Protein AF-A0A3E0BZZ8-F1 (afdb_monomer_lite)

Sequence (129 aa):
MANATKWTTVPSHCMARSDQKKACRVSCRRFLHAWLGALCVILLAGNLAQAATIRGGDILVVDARAGKLFVVDPKTGVRTVISDFLDPSEGPVDRSFLAGVAIGRRQIFVTAATTGVYAVDPRTGNRTW

Structure (mmCIF, N/CA/C/O backbone):
data_AF-A0A3E0BZZ8-F1
#
_entry.id   AF-A0A3E0BZZ8-F1
#
loop_
_atom_site.group_PDB
_atom_site.id
_atom_site.type_symbol
_atom_site.label_atom_id
_atom_site.label_alt_id
_atom_site.label_comp_id
_atom_site.label_asym_id
_atom_site.label_entity_id
_atom_site.label_seq_id
_atom_site.pdbx_PDB_ins_code
_atom_site.Cartn_x
_atom_site.Cartn_y
_atom_site.Cartn_z
_atom_site.occupancy
_atom_site.B_iso_or_equiv
_atom_site.auth_seq_id
_atom_site.auth_comp_id
_atom_site.auth_asym_id
_atom_site.auth_atom_id
_atom_site.pd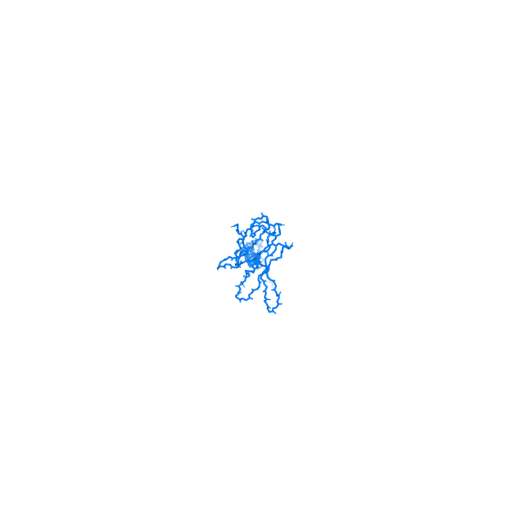bx_PDB_model_num
ATOM 1 N N . MET A 1 1 ? 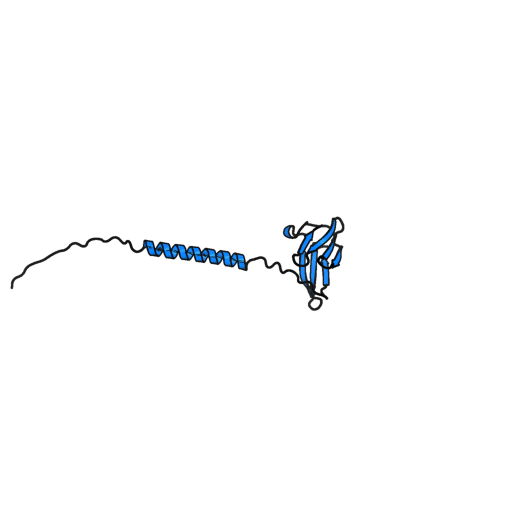52.685 -31.398 94.653 1.00 39.72 1 MET A N 1
ATOM 2 C CA . MET A 1 1 ? 54.041 -31.242 94.076 1.00 39.72 1 MET A CA 1
ATOM 3 C C . MET A 1 1 ? 54.308 -32.444 93.165 1.00 39.72 1 MET A C 1
ATOM 5 O O . MET A 1 1 ? 53.848 -33.515 93.531 1.00 39.72 1 MET A O 1
ATOM 9 N N . ALA A 1 2 ? 55.011 -32.235 92.033 1.00 40.41 2 ALA A N 1
ATOM 10 C CA . ALA A 1 2 ? 55.206 -33.099 90.834 1.00 40.41 2 ALA A CA 1
ATOM 11 C C . ALA A 1 2 ? 54.007 -33.091 89.852 1.00 40.41 2 ALA A C 1
ATOM 13 O O . ALA A 1 2 ? 52.914 -33.456 90.259 1.00 40.41 2 ALA A O 1
ATOM 14 N N . ASN A 1 3 ? 54.018 -32.554 88.620 1.00 37.25 3 ASN A N 1
ATOM 15 C CA . ASN A 1 3 ? 54.963 -32.285 87.508 1.00 37.25 3 ASN A CA 1
ATOM 16 C C . ASN A 1 3 ? 55.079 -33.398 86.437 1.00 37.25 3 ASN A C 1
ATOM 18 O O . ASN A 1 3 ? 55.321 -34.552 86.767 1.00 37.25 3 ASN A O 1
ATOM 22 N N . ALA A 1 4 ? 55.026 -32.939 85.173 1.00 42.16 4 ALA A N 1
ATOM 23 C CA . ALA A 1 4 ? 55.269 -33.594 83.876 1.00 42.16 4 ALA A CA 1
ATOM 24 C C . ALA A 1 4 ? 54.108 -34.465 83.329 1.00 42.16 4 ALA A C 1
ATOM 26 O O . ALA A 1 4 ? 53.523 -35.253 84.050 1.00 42.16 4 ALA A O 1
ATOM 27 N N . THR A 1 5 ? 53.684 -34.383 82.062 1.00 43.56 5 THR A N 1
ATOM 28 C CA . THR A 1 5 ? 54.455 -34.245 80.814 1.00 43.56 5 THR A CA 1
ATOM 29 C C . THR A 1 5 ? 53.633 -33.610 79.676 1.00 43.56 5 THR A C 1
ATOM 31 O O . THR A 1 5 ? 52.410 -33.691 79.616 1.00 43.56 5 THR A O 1
ATOM 34 N N . LYS A 1 6 ? 54.365 -32.961 78.769 1.00 45.94 6 LYS A N 1
ATOM 35 C CA . LYS A 1 6 ? 53.950 -32.216 77.574 1.00 45.94 6 LYS A CA 1
ATOM 36 C C . LYS A 1 6 ? 53.863 -33.156 76.364 1.00 45.94 6 LYS A C 1
ATOM 38 O O . LYS A 1 6 ? 54.787 -33.938 76.172 1.00 45.94 6 LYS A O 1
ATOM 43 N N . TRP A 1 7 ? 52.860 -32.990 75.499 1.00 36.59 7 TRP A N 1
ATOM 44 C CA . TRP A 1 7 ? 52.897 -33.493 74.118 1.00 36.59 7 TRP A CA 1
ATOM 45 C C . TRP A 1 7 ? 52.430 -32.406 73.151 1.00 36.59 7 TRP A C 1
ATOM 47 O O . TRP A 1 7 ? 51.315 -31.900 73.232 1.00 36.59 7 TRP A O 1
ATOM 57 N N . THR A 1 8 ? 53.341 -32.012 72.268 1.00 46.31 8 THR A N 1
ATOM 58 C CA . THR A 1 8 ? 53.113 -31.127 71.125 1.00 46.31 8 THR A CA 1
ATOM 59 C C . THR A 1 8 ? 52.743 -31.968 69.910 1.00 46.31 8 THR A C 1
ATOM 61 O O . THR A 1 8 ? 53.525 -32.842 69.535 1.00 46.31 8 THR A O 1
ATOM 64 N N . THR A 1 9 ? 51.626 -31.655 69.252 1.00 49.09 9 THR A N 1
ATOM 65 C CA . THR A 1 9 ? 51.274 -32.223 67.942 1.00 49.09 9 THR A CA 1
ATOM 66 C C . THR A 1 9 ? 51.099 -31.094 66.924 1.00 49.09 9 THR A C 1
ATOM 68 O O . THR A 1 9 ? 50.459 -30.080 67.193 1.00 49.09 9 THR A O 1
ATOM 71 N N . VAL A 1 10 ? 51.755 -31.275 65.780 1.00 45.41 10 VAL A N 1
ATOM 72 C CA . VAL A 1 10 ? 51.953 -30.358 64.644 1.00 45.41 10 VAL A CA 1
ATOM 73 C C . VAL A 1 10 ? 50.628 -30.022 63.935 1.00 45.41 10 VAL A C 1
ATOM 75 O O . VAL A 1 10 ? 49.825 -30.935 63.747 1.00 45.41 10 VAL A O 1
ATOM 78 N N . PRO A 1 11 ? 50.383 -28.783 63.457 1.00 42.50 11 PRO A N 1
ATOM 79 C CA . PRO A 1 11 ? 49.245 -28.519 62.586 1.00 42.50 11 PRO A CA 1
ATOM 80 C C . PRO A 1 11 ? 49.584 -28.888 61.134 1.00 42.50 11 PRO A C 1
ATOM 82 O O . PRO A 1 11 ? 50.417 -28.255 60.483 1.00 42.50 11 PRO A O 1
ATOM 85 N N . SER A 1 12 ? 48.909 -29.906 60.606 1.00 48.91 12 SER A N 1
ATOM 86 C CA . SER A 1 12 ? 48.867 -30.201 59.176 1.00 48.91 12 SER A CA 1
ATOM 87 C C . SER A 1 12 ? 48.055 -29.124 58.449 1.00 48.91 12 SER A C 1
ATOM 89 O O . SER A 1 12 ? 46.866 -28.927 58.695 1.00 48.91 12 SER A O 1
ATOM 91 N N . HIS A 1 13 ? 48.708 -28.404 57.536 1.00 45.28 13 HIS A N 1
A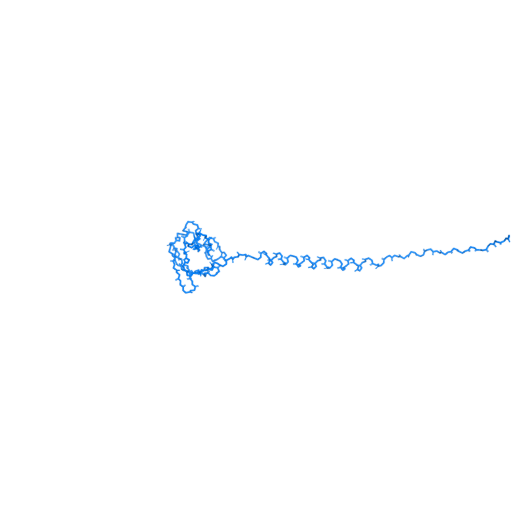TOM 92 C CA . HIS A 1 13 ? 48.036 -27.539 56.570 1.00 45.28 13 HIS A CA 1
ATOM 93 C C . HIS A 1 13 ? 47.179 -28.394 55.622 1.00 45.28 13 HIS A C 1
ATOM 95 O O . HIS A 1 13 ? 47.711 -29.190 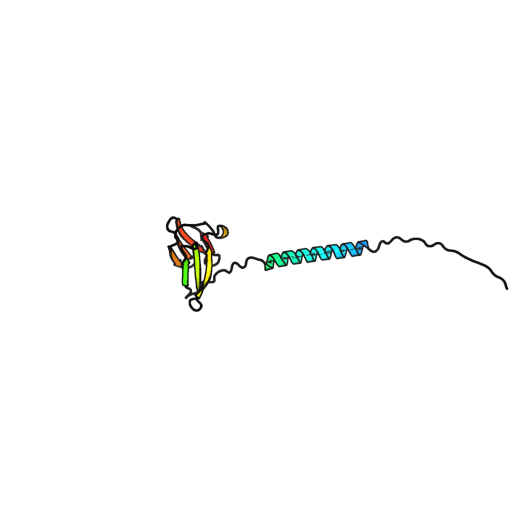54.851 1.00 45.28 13 HIS A O 1
ATOM 101 N N . CYS A 1 14 ? 45.859 -28.195 55.635 1.00 39.00 14 CYS A N 1
ATOM 102 C CA . CYS A 1 14 ? 44.951 -28.687 54.598 1.00 39.00 14 CYS A CA 1
ATOM 103 C C . CYS A 1 14 ? 44.581 -27.534 53.652 1.00 39.00 14 CYS A C 1
ATOM 105 O O . CYS A 1 14 ? 43.840 -26.626 54.023 1.00 39.00 14 CYS A O 1
ATOM 107 N N . MET A 1 15 ? 45.097 -27.585 52.420 1.00 41.28 15 MET A N 1
ATOM 108 C CA . MET A 1 15 ? 44.734 -26.694 51.310 1.00 41.28 15 MET A CA 1
ATOM 109 C C . MET A 1 15 ? 43.281 -26.918 50.848 1.00 41.28 15 MET A C 1
ATOM 111 O O . MET A 1 15 ? 42.811 -28.048 50.699 1.00 41.28 15 MET A O 1
ATOM 115 N N . ALA A 1 16 ? 42.576 -25.814 50.592 1.00 50.75 16 ALA A N 1
ATOM 116 C CA . ALA A 1 16 ? 41.167 -25.732 50.222 1.00 50.75 16 ALA A CA 1
ATOM 117 C C . ALA A 1 16 ? 40.841 -26.357 48.846 1.00 50.75 16 ALA A C 1
ATOM 119 O O . ALA A 1 16 ? 41.311 -25.900 47.808 1.00 50.75 16 ALA A O 1
ATOM 120 N N . ARG A 1 17 ? 39.951 -27.364 48.826 1.00 47.19 17 ARG A N 1
ATOM 121 C CA . ARG A 1 17 ? 39.405 -28.012 47.605 1.00 47.19 17 ARG A CA 1
ATOM 122 C C . ARG A 1 17 ? 37.918 -27.682 47.347 1.00 47.19 17 ARG A C 1
ATOM 124 O O . ARG A 1 17 ? 37.317 -28.184 46.400 1.00 47.19 17 ARG A O 1
ATOM 131 N N . SER A 1 18 ? 37.303 -26.856 48.199 1.00 52.53 18 SER A N 1
ATOM 132 C CA . SER A 1 18 ? 35.844 -26.624 48.252 1.00 52.53 18 SER A CA 1
ATOM 133 C C . SER A 1 18 ? 35.330 -25.564 47.262 1.00 52.53 18 SER A C 1
ATOM 135 O O . SER A 1 18 ? 34.207 -25.678 46.761 1.00 52.53 18 SER A O 1
ATOM 137 N N . ASP A 1 19 ? 36.141 -24.560 46.925 1.00 53.78 19 ASP A N 1
ATOM 138 C CA . ASP A 1 19 ? 35.629 -23.342 46.279 1.00 53.78 19 ASP A CA 1
ATOM 139 C C . ASP A 1 19 ? 35.440 -23.456 44.759 1.00 53.78 19 ASP A C 1
ATOM 141 O O . ASP A 1 19 ? 34.560 -22.809 44.184 1.00 53.78 19 ASP A O 1
ATOM 145 N N . GLN A 1 20 ? 36.154 -24.370 44.095 1.00 54.81 20 GLN A N 1
ATOM 146 C CA . GLN A 1 20 ? 36.083 -24.519 42.635 1.00 54.81 20 GLN A CA 1
ATOM 147 C C . GLN A 1 20 ? 34.727 -25.048 42.131 1.00 54.81 20 GLN A C 1
ATOM 149 O O . GLN A 1 20 ? 34.220 -24.602 41.099 1.00 54.81 20 GLN A O 1
ATOM 154 N N . LYS A 1 21 ? 34.078 -25.961 42.870 1.00 48.22 21 LYS A N 1
ATOM 155 C CA . LYS A 1 21 ? 32.788 -26.552 42.453 1.00 48.22 21 LYS A CA 1
ATOM 156 C C . LYS A 1 21 ? 31.606 -25.588 42.600 1.00 48.22 21 LYS A C 1
ATOM 158 O O . LYS A 1 21 ? 30.583 -25.763 41.932 1.00 48.22 21 LYS A O 1
ATOM 163 N N . LYS A 1 22 ? 31.717 -24.598 43.490 1.00 46.44 22 LYS A N 1
ATOM 164 C CA . LYS A 1 22 ? 30.696 -23.559 43.690 1.00 46.44 22 LYS A CA 1
ATOM 165 C C . LYS A 1 22 ? 30.807 -22.485 42.606 1.00 46.44 22 LYS A C 1
ATOM 167 O O . LYS A 1 22 ? 29.794 -22.133 42.006 1.00 46.44 22 LYS A O 1
ATOM 172 N N . ALA A 1 23 ? 32.030 -22.070 42.271 1.00 45.62 23 ALA A N 1
ATOM 173 C CA . ALA A 1 23 ? 32.297 -21.100 41.210 1.00 45.62 23 ALA A CA 1
ATOM 174 C C . ALA A 1 23 ? 31.811 -21.573 39.824 1.00 45.62 23 ALA A C 1
ATOM 176 O O . ALA A 1 23 ? 31.150 -20.816 39.115 1.00 45.62 23 ALA A O 1
ATOM 177 N N . CYS A 1 24 ? 32.039 -22.845 39.466 1.00 43.47 24 CYS A N 1
ATOM 178 C CA . CYS A 1 24 ? 31.608 -23.411 38.179 1.00 43.47 24 CYS A CA 1
ATOM 179 C C . CYS A 1 24 ? 30.073 -23.409 38.002 1.00 43.47 24 CYS A C 1
ATOM 181 O O . CYS A 1 24 ? 29.562 -23.020 36.950 1.00 43.47 24 CYS A O 1
ATOM 183 N N . ARG A 1 25 ? 29.316 -23.747 39.059 1.00 51.66 25 ARG A N 1
ATOM 184 C CA . ARG A 1 25 ? 27.840 -23.744 39.032 1.00 51.66 25 ARG A CA 1
ATOM 185 C C . ARG A 1 25 ? 27.237 -22.342 38.976 1.00 51.66 25 ARG A C 1
ATOM 187 O O . ARG A 1 25 ? 26.256 -22.133 38.266 1.00 51.66 25 ARG A O 1
ATOM 194 N N . VAL A 1 26 ? 27.820 -21.381 39.693 1.00 53.00 26 VAL A N 1
ATOM 195 C CA . VAL A 1 26 ? 27.369 -19.978 39.665 1.00 53.00 26 VAL A CA 1
ATOM 196 C C . VAL A 1 26 ? 27.663 -19.340 38.306 1.00 53.00 26 VAL A C 1
ATOM 198 O O . VAL A 1 26 ? 26.819 -18.621 37.778 1.00 53.00 26 VAL A O 1
ATOM 201 N N . SER A 1 27 ? 28.817 -19.658 37.715 1.00 57.62 27 SER A N 1
ATOM 202 C CA . SER A 1 27 ? 29.211 -19.198 36.383 1.00 57.62 27 SER A CA 1
ATOM 203 C C . SER A 1 27 ? 28.250 -19.717 35.304 1.00 57.62 27 SER A C 1
ATOM 205 O O . SER A 1 27 ? 27.622 -18.925 34.607 1.00 57.62 27 SER A O 1
ATOM 207 N N . CYS A 1 28 ? 28.001 -21.032 35.256 1.00 55.41 28 CYS A N 1
ATOM 208 C CA . CYS A 1 28 ? 27.099 -21.654 34.275 1.00 55.41 28 CYS A CA 1
ATOM 209 C C . CYS A 1 28 ? 25.652 -21.123 34.359 1.00 55.41 28 CYS A C 1
ATOM 211 O O . CYS A 1 28 ? 25.029 -20.828 33.341 1.00 55.41 28 CYS A O 1
ATOM 213 N N . ARG A 1 29 ? 25.136 -20.905 35.577 1.00 60.38 29 ARG A N 1
ATOM 214 C CA . ARG A 1 29 ? 23.785 -20.365 35.795 1.00 60.38 29 ARG A CA 1
ATOM 215 C C . ARG A 1 29 ? 23.663 -18.895 35.374 1.00 60.38 29 ARG A C 1
ATOM 217 O O . ARG A 1 29 ? 22.638 -18.506 34.825 1.00 60.38 29 ARG A O 1
ATOM 224 N N . ARG A 1 30 ? 24.707 -18.086 35.580 1.00 60.84 30 ARG A N 1
ATOM 225 C CA . ARG A 1 30 ? 24.760 -16.690 35.109 1.00 60.84 30 ARG A CA 1
ATOM 226 C C . ARG A 1 30 ? 24.805 -16.603 33.585 1.00 60.84 30 ARG A C 1
ATOM 228 O O . ARG A 1 30 ? 24.107 -15.767 33.022 1.00 60.84 30 ARG A O 1
ATOM 235 N N . PHE A 1 31 ? 25.541 -17.498 32.928 1.00 65.50 31 PHE A N 1
ATOM 236 C CA . PHE A 1 31 ? 25.550 -17.586 31.467 1.00 65.50 31 PHE A CA 1
ATOM 237 C C . PHE A 1 31 ? 24.188 -17.995 30.901 1.00 65.50 31 PHE A C 1
ATOM 239 O O . PHE A 1 31 ? 23.718 -17.370 29.955 1.00 65.50 31 PHE A O 1
ATOM 246 N N . LEU A 1 32 ? 23.515 -18.974 31.513 1.00 71.19 32 LEU A N 1
ATOM 247 C CA . LEU A 1 32 ? 22.183 -19.406 31.082 1.00 71.19 32 LEU A CA 1
ATOM 248 C C . LEU A 1 32 ? 21.140 -18.281 31.220 1.00 71.19 32 LEU A C 1
ATOM 250 O O . LEU A 1 32 ? 20.350 -18.054 30.308 1.00 71.19 32 LEU A O 1
ATOM 254 N N . HIS A 1 33 ? 21.160 -17.540 32.334 1.00 73.12 33 HIS A N 1
ATOM 255 C CA . HIS A 1 33 ? 20.259 -16.401 32.537 1.00 73.12 33 HIS A CA 1
ATOM 256 C C . HIS A 1 33 ? 20.568 -15.226 31.602 1.00 73.12 33 HIS A C 1
ATOM 258 O O . HIS A 1 33 ? 19.636 -14.586 31.124 1.00 73.12 33 HIS A O 1
ATOM 264 N N . ALA A 1 34 ? 21.844 -14.964 31.301 1.00 76.69 34 ALA A N 1
ATOM 265 C CA . ALA A 1 34 ? 22.231 -13.939 30.333 1.00 76.69 34 ALA A CA 1
ATOM 266 C C . ALA A 1 34 ? 21.742 -14.281 28.915 1.00 76.69 34 ALA A C 1
ATOM 268 O O . ALA A 1 34 ? 21.198 -13.419 28.229 1.00 76.69 34 ALA A O 1
ATOM 269 N N . TRP A 1 35 ? 21.859 -15.547 28.504 1.00 77.69 35 TRP A N 1
ATOM 270 C CA . TRP A 1 35 ? 21.361 -16.027 27.212 1.00 77.69 35 TRP A CA 1
ATOM 271 C C . TRP A 1 35 ? 19.836 -15.995 27.111 1.00 77.69 35 TRP A C 1
ATOM 273 O O . TRP A 1 35 ? 19.300 -15.514 26.116 1.00 77.69 35 TRP A O 1
ATOM 283 N N . LEU A 1 36 ? 19.127 -16.448 28.148 1.00 81.25 36 LEU A N 1
ATOM 284 C CA . LEU A 1 36 ? 17.665 -16.355 28.206 1.00 81.25 36 LEU A CA 1
ATOM 285 C C . LEU A 1 36 ? 17.190 -14.896 28.209 1.00 81.25 36 LEU A C 1
ATOM 287 O O . LEU A 1 36 ? 16.198 -14.581 27.560 1.00 81.25 36 LEU A O 1
ATOM 291 N N . GLY A 1 37 ? 17.913 -14.003 28.890 1.00 80.06 37 GLY A N 1
ATOM 292 C CA . GLY A 1 37 ? 17.646 -12.566 28.878 1.00 80.06 37 GLY A CA 1
ATOM 293 C C . GLY A 1 37 ? 17.820 -11.955 27.489 1.00 80.06 37 GLY A C 1
ATOM 294 O O . GLY A 1 37 ? 16.921 -11.268 27.016 1.00 80.06 37 GLY A O 1
ATOM 295 N N . ALA A 1 38 ? 18.925 -12.257 26.802 1.00 80.25 38 ALA A N 1
ATOM 296 C CA . ALA A 1 38 ? 19.175 -11.784 25.441 1.00 80.25 38 ALA A CA 1
ATOM 297 C C . ALA A 1 38 ? 18.137 -12.316 24.439 1.00 80.25 38 ALA A C 1
ATOM 299 O O . ALA A 1 38 ? 17.609 -11.549 23.639 1.00 80.25 38 ALA A O 1
ATOM 300 N N . LEU A 1 39 ? 17.780 -13.602 24.524 1.00 79.44 39 LEU A N 1
ATOM 301 C CA . LEU A 1 39 ? 16.724 -14.204 23.706 1.00 79.44 39 LEU A CA 1
ATOM 302 C C . LEU A 1 39 ? 15.364 -13.541 23.969 1.00 79.44 39 LEU A C 1
ATOM 304 O O . LEU A 1 39 ? 14.636 -13.245 23.030 1.00 79.44 39 LEU A O 1
ATOM 308 N N . CYS A 1 40 ? 15.034 -13.263 25.233 1.00 76.94 40 CYS A N 1
ATOM 309 C CA . CYS A 1 40 ? 13.798 -12.578 25.608 1.00 76.94 40 CYS A CA 1
ATOM 310 C C . CYS A 1 40 ? 13.760 -11.147 25.056 1.00 76.94 40 CYS A C 1
ATOM 312 O O . CYS A 1 40 ? 12.743 -10.738 24.511 1.00 76.94 40 CYS A O 1
ATOM 314 N N . VAL A 1 41 ? 14.878 -10.412 25.106 1.00 77.50 41 VAL A N 1
ATOM 315 C CA . VAL A 1 41 ? 14.989 -9.079 24.491 1.00 77.50 41 VAL A CA 1
ATOM 316 C C . VAL A 1 41 ? 14.826 -9.156 22.974 1.00 77.50 41 VAL A C 1
ATOM 318 O O . VAL A 1 41 ? 14.105 -8.341 22.421 1.00 77.50 41 VAL A O 1
ATOM 321 N N . ILE A 1 42 ? 15.418 -10.144 22.298 1.00 74.62 42 ILE A N 1
ATOM 322 C CA . ILE A 1 42 ? 15.260 -10.332 20.844 1.00 74.62 42 ILE A CA 1
ATOM 323 C C . ILE A 1 42 ? 13.809 -10.695 20.481 1.00 74.62 42 ILE A C 1
ATOM 325 O O . ILE A 1 42 ? 13.281 -10.189 19.496 1.00 74.62 42 ILE A O 1
ATOM 329 N N . LEU A 1 43 ? 13.147 -11.532 21.285 1.00 69.38 43 LEU A N 1
ATOM 330 C CA . LEU A 1 43 ? 11.750 -11.929 21.077 1.00 69.38 43 LEU A CA 1
ATOM 331 C C . LEU A 1 43 ? 10.760 -10.796 21.390 1.00 69.38 43 LEU A C 1
ATOM 333 O O . LEU A 1 43 ? 9.753 -10.667 20.703 1.00 69.38 43 LEU A O 1
ATOM 337 N N . LEU A 1 44 ? 11.049 -9.960 22.392 1.00 63.94 44 LEU A N 1
ATOM 338 C CA . LEU A 1 44 ? 10.231 -8.799 22.768 1.00 63.94 44 LEU A CA 1
ATOM 339 C C . LEU A 1 44 ? 10.495 -7.573 21.883 1.00 63.94 44 LEU A C 1
ATOM 341 O O . LEU A 1 44 ? 9.602 -6.752 21.707 1.00 63.94 44 LEU A O 1
ATOM 345 N N . ALA A 1 45 ? 11.698 -7.450 21.319 1.00 61.78 45 ALA A N 1
ATOM 346 C CA . ALA A 1 45 ? 12.042 -6.443 20.317 1.00 61.78 45 ALA A CA 1
ATOM 347 C C . ALA A 1 45 ? 11.676 -6.884 18.889 1.00 61.78 45 ALA A C 1
ATOM 349 O O . ALA A 1 45 ? 11.958 -6.156 17.936 1.00 61.78 45 ALA A O 1
ATOM 350 N N . GLY A 1 46 ? 11.064 -8.067 18.734 1.00 53.88 46 GLY A N 1
ATOM 351 C CA . GLY A 1 46 ? 10.524 -8.552 17.473 1.00 53.88 46 GLY A CA 1
ATOM 352 C C . GLY A 1 46 ? 9.617 -7.494 16.852 1.00 53.88 46 GLY A C 1
ATOM 353 O O . GLY A 1 46 ? 8.626 -7.084 17.449 1.00 53.88 46 GLY A O 1
ATOM 354 N N . ASN A 1 47 ? 10.029 -7.036 15.671 1.00 60.41 47 ASN A N 1
ATOM 355 C CA . ASN A 1 47 ? 9.426 -5.994 14.853 1.00 60.41 47 ASN A CA 1
ATOM 356 C C . ASN A 1 47 ? 7.887 -5.985 14.958 1.00 60.41 47 ASN A C 1
ATOM 358 O O . ASN A 1 47 ? 7.220 -6.877 14.430 1.00 60.41 47 ASN A O 1
ATOM 362 N N . LEU A 1 48 ? 7.324 -4.969 15.622 1.00 54.69 48 LEU A N 1
ATOM 363 C CA . LEU A 1 48 ? 5.895 -4.661 15.563 1.00 54.69 48 LEU A CA 1
ATOM 364 C C . LEU A 1 48 ? 5.587 -4.043 14.193 1.00 54.69 48 LEU A C 1
ATOM 366 O O . LEU A 1 48 ? 5.150 -2.898 14.098 1.00 54.69 48 LEU A O 1
ATOM 370 N N . ALA A 1 49 ? 5.819 -4.795 13.117 1.00 54.91 49 ALA A N 1
ATOM 371 C CA . ALA A 1 49 ? 5.184 -4.516 11.844 1.00 54.91 49 ALA A CA 1
ATOM 372 C C . ALA A 1 49 ? 3.694 -4.783 12.070 1.00 54.91 49 ALA A C 1
ATOM 374 O O . ALA A 1 49 ? 3.209 -5.913 11.989 1.00 54.91 49 ALA A O 1
ATOM 375 N N . GLN A 1 50 ? 2.983 -3.746 12.506 1.00 54.72 50 GLN A N 1
ATOM 376 C CA . GLN A 1 50 ? 1.550 -3.797 12.707 1.00 54.72 50 GLN A CA 1
ATOM 377 C C . GLN A 1 50 ? 0.935 -4.024 11.327 1.00 54.72 50 GLN A C 1
ATOM 379 O O . GLN A 1 50 ? 0.788 -3.084 10.552 1.00 54.72 50 GLN A O 1
ATOM 384 N N . ALA A 1 51 ? 0.592 -5.273 11.017 1.00 56.34 51 ALA A N 1
ATOM 385 C CA . ALA A 1 51 ? -0.231 -5.594 9.865 1.00 56.34 51 ALA A CA 1
ATOM 386 C C . ALA A 1 51 ? -1.481 -4.709 9.923 1.00 56.34 51 ALA A C 1
ATOM 388 O O . ALA A 1 51 ? -2.322 -4.868 10.818 1.00 56.34 51 ALA A O 1
ATOM 389 N N . ALA A 1 52 ? -1.583 -3.741 9.015 1.00 64.44 52 ALA A N 1
ATOM 390 C CA . ALA A 1 52 ? -2.761 -2.903 8.904 1.00 64.44 52 ALA A CA 1
ATOM 391 C C . ALA A 1 52 ? -3.959 -3.823 8.626 1.00 64.44 52 ALA A C 1
ATOM 393 O O . ALA A 1 52 ? -4.073 -4.436 7.569 1.00 64.44 52 ALA A O 1
ATOM 394 N N . THR A 1 53 ? -4.847 -3.987 9.607 1.00 78.38 53 THR A N 1
ATOM 395 C CA . THR A 1 53 ? -6.072 -4.759 9.388 1.00 78.38 53 THR A CA 1
ATOM 396 C C . THR A 1 53 ? -7.058 -3.864 8.661 1.00 78.38 53 THR A C 1
ATOM 398 O O . THR A 1 53 ? -7.691 -3.026 9.293 1.00 78.38 53 THR A O 1
ATOM 401 N N . ILE A 1 54 ? -7.185 -4.056 7.350 1.00 87.50 54 ILE A N 1
ATOM 402 C CA . ILE A 1 54 ? -8.144 -3.322 6.518 1.00 87.50 54 ILE A CA 1
ATOM 403 C C . ILE A 1 54 ? -9.537 -3.925 6.701 1.00 87.50 54 ILE A C 1
ATOM 405 O O . ILE A 1 54 ? -9.736 -5.134 6.545 1.00 87.50 54 ILE A O 1
ATOM 409 N N . ARG A 1 55 ? -10.507 -3.080 7.034 1.00 88.44 55 ARG A N 1
ATOM 410 C CA . ARG A 1 55 ? -11.905 -3.425 7.295 1.00 88.44 55 ARG A CA 1
ATOM 411 C C . ARG A 1 55 ? -12.829 -2.710 6.317 1.00 88.44 55 ARG A C 1
ATOM 413 O O . ARG A 1 55 ? -12.484 -1.702 5.707 1.00 88.44 55 ARG A O 1
ATOM 420 N N . GLY A 1 56 ? -14.045 -3.235 6.182 1.00 89.88 56 GLY A N 1
ATOM 421 C CA . GLY A 1 56 ? -15.095 -2.536 5.446 1.00 89.88 56 GLY A CA 1
ATOM 422 C C . GLY A 1 56 ? -15.361 -1.166 6.074 1.00 89.88 56 GLY A C 1
AT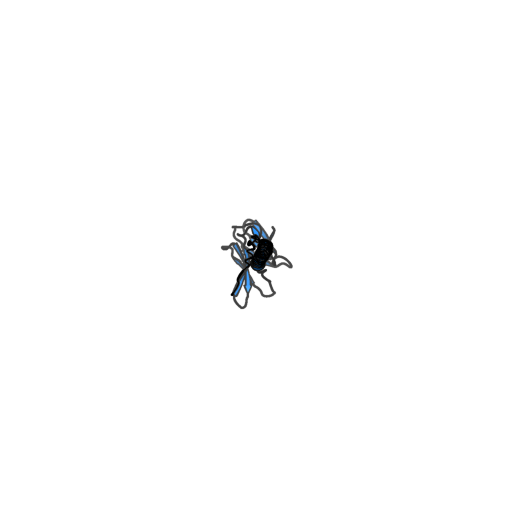OM 423 O O . GLY A 1 56 ? -15.662 -1.091 7.263 1.00 89.88 56 GLY A O 1
ATOM 424 N N . GLY A 1 57 ? -15.248 -0.108 5.270 1.00 89.94 57 GLY A N 1
ATOM 425 C CA . GLY A 1 57 ? -15.410 1.283 5.704 1.00 89.94 57 GLY A CA 1
ATOM 426 C C . GLY A 1 57 ? -14.101 2.049 5.900 1.00 89.94 57 GLY A C 1
ATOM 427 O O . GLY A 1 57 ? -14.151 3.270 6.011 1.00 89.94 57 GLY A O 1
ATOM 428 N N . ASP A 1 58 ? -12.950 1.375 5.894 1.00 93.19 58 ASP A N 1
ATOM 429 C CA . ASP A 1 58 ? -11.658 2.058 5.944 1.00 93.19 58 ASP A CA 1
ATOM 430 C C . ASP A 1 58 ? -11.380 2.841 4.654 1.00 93.19 58 ASP A C 1
ATOM 432 O O . ASP A 1 58 ? -11.836 2.478 3.565 1.00 93.19 58 ASP A O 1
ATOM 436 N N . ILE A 1 59 ? -10.584 3.906 4.774 1.00 95.50 59 ILE A N 1
ATOM 437 C CA . ILE A 1 59 ? -10.173 4.737 3.640 1.00 95.50 59 ILE A CA 1
ATOM 438 C C . ILE A 1 59 ? -8.727 4.398 3.283 1.00 95.50 59 ILE A C 1
ATOM 440 O O . ILE A 1 59 ? -7.840 4.467 4.132 1.00 95.50 59 ILE A O 1
ATOM 444 N N . LEU A 1 60 ? -8.476 4.069 2.016 1.00 96.12 60 LEU A N 1
ATOM 445 C CA . LEU A 1 60 ? -7.122 3.903 1.490 1.00 96.12 60 LEU A CA 1
ATOM 446 C C . LEU A 1 60 ? -6.644 5.199 0.847 1.00 96.12 60 LEU A C 1
ATOM 448 O O . LEU A 1 60 ? -7.358 5.802 0.047 1.00 96.12 60 LEU A O 1
ATOM 452 N N . VAL A 1 61 ? -5.423 5.608 1.184 1.00 96.31 61 VAL A N 1
ATOM 453 C CA . VAL A 1 61 ? -4.813 6.837 0.668 1.00 96.31 61 VAL A CA 1
ATOM 454 C C . VAL A 1 61 ? -3.405 6.549 0.183 1.00 96.31 61 VAL A C 1
ATOM 456 O O . VAL A 1 61 ? -2.599 5.966 0.904 1.00 96.31 61 VAL A O 1
ATOM 459 N N . VAL A 1 62 ? -3.107 7.017 -1.024 1.00 96.00 62 VAL A N 1
ATOM 460 C CA . VAL A 1 62 ? -1.756 7.049 -1.579 1.00 96.00 62 VAL A CA 1
ATOM 461 C C . VAL A 1 62 ? -1.229 8.472 -1.453 1.00 96.00 62 VAL A C 1
ATOM 463 O O . VAL A 1 62 ? -1.835 9.412 -1.966 1.00 96.00 62 VAL A O 1
ATOM 466 N N . ASP A 1 63 ? -0.102 8.635 -0.768 1.00 93.75 63 ASP A N 1
ATOM 467 C CA . ASP A 1 63 ? 0.645 9.889 -0.757 1.00 93.75 63 ASP A CA 1
ATOM 468 C C . ASP A 1 63 ? 1.769 9.797 -1.788 1.00 93.75 63 ASP A C 1
ATOM 470 O O . ASP A 1 63 ? 2.808 9.171 -1.559 1.00 93.75 63 ASP A O 1
ATOM 474 N N . ALA A 1 64 ? 1.537 10.430 -2.937 1.00 89.94 64 ALA A N 1
ATOM 475 C CA . ALA A 1 64 ? 2.466 10.439 -4.058 1.00 89.94 64 ALA A CA 1
ATOM 476 C C . ALA A 1 64 ? 3.824 11.059 -3.709 1.00 89.94 64 ALA A C 1
ATOM 478 O O . ALA A 1 64 ? 4.845 10.654 -4.255 1.00 89.94 64 ALA A O 1
ATOM 479 N N . ARG A 1 65 ? 3.848 12.045 -2.803 1.00 86.56 65 ARG A N 1
ATOM 480 C CA . ARG A 1 65 ? 5.078 12.752 -2.438 1.00 86.56 65 ARG A CA 1
ATOM 481 C C . ARG A 1 65 ? 5.878 11.976 -1.403 1.00 86.56 65 ARG A C 1
ATOM 483 O O . ARG A 1 65 ? 7.104 11.995 -1.450 1.00 86.56 65 ARG A O 1
ATOM 490 N N . ALA A 1 66 ? 5.193 11.330 -0.464 1.00 91.81 66 ALA A N 1
ATOM 491 C CA . ALA A 1 66 ? 5.837 10.502 0.547 1.00 91.81 66 ALA A CA 1
ATOM 492 C C . ALA A 1 66 ? 6.198 9.098 0.036 1.00 91.81 66 ALA A C 1
ATOM 494 O O . ALA A 1 66 ? 7.001 8.431 0.680 1.00 91.81 66 ALA A O 1
ATOM 495 N N . GLY A 1 67 ? 5.607 8.648 -1.078 1.00 94.50 67 GLY A N 1
ATOM 496 C CA . GLY A 1 67 ? 5.797 7.295 -1.602 1.00 94.50 67 GLY A CA 1
ATOM 497 C C . GLY A 1 67 ? 5.162 6.235 -0.702 1.00 94.50 67 GLY A C 1
ATOM 498 O O . GLY A 1 67 ? 5.749 5.184 -0.483 1.00 94.50 67 GLY A O 1
ATOM 499 N N . LYS A 1 68 ? 3.997 6.517 -0.107 1.00 96.12 68 LYS A N 1
ATOM 500 C CA . LYS A 1 68 ? 3.394 5.646 0.916 1.00 96.12 68 LYS A CA 1
ATOM 501 C C . LYS A 1 68 ? 1.921 5.369 0.647 1.00 96.12 68 LYS A C 1
ATOM 503 O O . LYS A 1 68 ? 1.176 6.251 0.221 1.00 96.12 68 LYS A O 1
ATOM 508 N N . LEU A 1 69 ? 1.503 4.150 0.974 1.00 96.62 69 LEU A N 1
ATOM 509 C CA . LEU A 1 69 ? 0.109 3.729 1.055 1.00 96.62 69 LEU A CA 1
ATOM 510 C C . LEU A 1 69 ? -0.306 3.648 2.526 1.00 96.62 69 LEU A C 1
ATOM 512 O O . LEU A 1 69 ? 0.361 2.997 3.332 1.00 96.62 69 LEU A O 1
ATOM 516 N N . PHE A 1 70 ? -1.437 4.261 2.859 1.00 95.75 70 PHE A N 1
ATOM 517 C CA . PHE A 1 70 ? -2.010 4.261 4.201 1.00 95.75 70 PHE A CA 1
ATOM 518 C C . PHE A 1 70 ? -3.413 3.666 4.212 1.00 95.75 70 PHE A C 1
ATOM 520 O O . PHE A 1 70 ? -4.178 3.837 3.260 1.00 95.75 70 PHE A O 1
ATOM 527 N N . VAL A 1 71 ? -3.769 3.070 5.347 1.00 95.38 71 VAL A N 1
ATOM 528 C CA . VAL A 1 71 ? -5.161 2.965 5.788 1.00 95.38 71 VAL A CA 1
ATOM 529 C C . VAL A 1 71 ? -5.461 4.111 6.748 1.00 95.38 71 VAL A C 1
ATOM 531 O O . VAL A 1 71 ? -4.610 4.492 7.556 1.00 95.38 71 VAL A O 1
ATOM 534 N N . VAL A 1 72 ? -6.658 4.675 6.649 1.00 94.75 72 VAL A N 1
ATOM 535 C CA . VAL A 1 72 ? -7.135 5.763 7.499 1.00 94.75 72 VAL A CA 1
ATOM 536 C C . VAL A 1 72 ? -8.438 5.342 8.164 1.00 94.75 72 VAL A C 1
ATOM 538 O O . VAL A 1 72 ? -9.388 4.949 7.484 1.00 94.75 72 VAL A O 1
ATOM 541 N N . ASP A 1 73 ? -8.484 5.455 9.491 1.00 94.06 73 ASP A N 1
ATOM 542 C CA . ASP A 1 73 ? -9.713 5.292 10.266 1.00 94.06 73 ASP A CA 1
ATOM 543 C C . ASP A 1 73 ? -10.678 6.444 9.918 1.00 94.06 73 ASP A C 1
ATOM 545 O O . ASP A 1 73 ? -10.344 7.611 10.150 1.00 94.06 73 ASP A O 1
ATOM 549 N N . PRO A 1 74 ? -11.880 6.163 9.384 1.00 94.62 74 PRO A N 1
ATOM 550 C CA . PRO A 1 74 ? -12.810 7.204 8.949 1.00 94.62 74 PRO A CA 1
ATOM 551 C C . PRO A 1 74 ? -13.429 8.002 10.109 1.00 94.62 74 PRO A C 1
ATOM 553 O O . PRO A 1 74 ? -13.971 9.081 9.883 1.00 94.62 74 PRO A O 1
ATOM 556 N N . LYS A 1 75 ? -13.389 7.487 11.344 1.00 95.44 75 LYS A N 1
ATOM 557 C CA . LYS A 1 75 ? -13.939 8.141 12.541 1.00 95.44 75 LYS A CA 1
ATOM 558 C C . LYS A 1 75 ? -12.911 9.032 13.222 1.00 95.44 75 LYS A C 1
ATOM 560 O O . LYS A 1 75 ? -13.269 10.089 13.732 1.00 95.44 75 LYS A O 1
ATOM 565 N N . THR A 1 76 ? -11.658 8.583 13.276 1.00 94.94 76 THR A N 1
ATOM 566 C CA . THR A 1 76 ? -10.598 9.256 14.047 1.00 94.94 76 THR A CA 1
ATOM 567 C C . THR A 1 76 ? -9.563 9.963 13.177 1.00 94.94 76 THR A C 1
ATOM 569 O O . THR A 1 76 ? -8.845 10.831 13.667 1.00 94.94 76 THR A O 1
ATOM 572 N N . GLY A 1 77 ? -9.461 9.607 11.895 1.00 94.62 77 GLY A N 1
ATOM 573 C CA . GLY A 1 77 ? -8.433 10.109 10.984 1.00 94.62 77 GLY A CA 1
ATOM 574 C C . GLY A 1 77 ? -7.035 9.533 11.236 1.00 94.62 77 GLY A C 1
ATOM 575 O O . GLY A 1 77 ? -6.082 9.955 10.576 1.00 94.62 77 GLY A O 1
ATOM 576 N N . VAL A 1 78 ? -6.890 8.585 12.170 1.00 94.12 78 VAL A N 1
ATOM 577 C CA . VAL A 1 78 ? -5.616 7.906 12.436 1.00 94.12 78 VAL A CA 1
ATOM 578 C C . VAL A 1 78 ? -5.162 7.176 11.177 1.00 94.12 78 VAL A C 1
ATOM 580 O O . VAL A 1 78 ? -5.944 6.466 10.547 1.00 94.12 78 VAL A O 1
ATOM 583 N N . ARG A 1 79 ? -3.888 7.359 10.816 1.00 93.38 79 ARG A N 1
ATOM 584 C CA . ARG A 1 79 ? -3.272 6.767 9.627 1.00 93.38 79 ARG A CA 1
ATOM 585 C C . ARG A 1 79 ? -2.295 5.680 10.039 1.00 93.38 79 ARG A C 1
ATOM 587 O O . ARG A 1 79 ? -1.433 5.916 10.884 1.00 93.38 79 ARG A O 1
ATOM 594 N N . THR A 1 80 ? -2.379 4.530 9.393 1.00 93.50 80 THR A N 1
ATOM 595 C CA . THR A 1 80 ? -1.404 3.448 9.536 1.00 93.50 80 THR A CA 1
ATOM 596 C C . THR A 1 80 ? -0.791 3.172 8.173 1.00 93.50 80 THR A C 1
ATOM 598 O O . THR A 1 80 ? -1.512 3.040 7.185 1.00 93.50 80 THR A O 1
ATOM 601 N N . VAL A 1 81 ? 0.542 3.131 8.106 1.00 94.56 81 VAL A N 1
ATOM 602 C CA . VAL A 1 81 ? 1.260 2.778 6.876 1.00 94.56 81 VAL A CA 1
ATOM 603 C C . VAL A 1 81 ? 0.973 1.312 6.571 1.00 94.56 81 VAL A C 1
ATOM 605 O O . VAL A 1 81 ? 1.183 0.456 7.424 1.00 94.56 81 VAL A O 1
ATOM 608 N N . ILE A 1 82 ? 0.473 1.043 5.368 1.00 95.50 82 ILE A N 1
ATOM 609 C CA . ILE A 1 82 ? 0.406 -0.314 4.822 1.00 95.50 82 ILE A CA 1
ATOM 610 C C . ILE A 1 82 ? 1.719 -0.633 4.119 1.00 95.50 82 ILE A C 1
ATOM 612 O O . ILE A 1 82 ? 2.207 -1.743 4.252 1.00 95.50 82 ILE A O 1
ATOM 616 N N . SER A 1 83 ? 2.249 0.311 3.336 1.00 95.38 83 SER A N 1
ATOM 617 C CA . SER A 1 83 ? 3.409 0.069 2.482 1.00 95.38 83 SER A CA 1
ATOM 618 C C . SER A 1 83 ? 4.179 1.367 2.220 1.00 95.38 83 SER A C 1
ATOM 620 O O . SER A 1 83 ? 3.572 2.397 1.910 1.00 95.38 83 SER A O 1
ATOM 622 N N . ASP A 1 84 ? 5.501 1.317 2.336 1.00 96.00 84 ASP A N 1
ATOM 623 C CA . ASP A 1 84 ? 6.465 2.361 2.007 1.00 96.00 84 ASP A CA 1
ATOM 624 C C . ASP A 1 84 ? 7.248 1.991 0.740 1.00 96.00 84 ASP A C 1
ATOM 626 O O . ASP A 1 84 ? 8.153 1.156 0.755 1.00 96.00 84 ASP A O 1
ATOM 630 N N . PHE A 1 85 ? 6.923 2.648 -0.372 1.00 96.00 85 PHE A N 1
ATOM 631 C CA . PHE A 1 85 ? 7.545 2.430 -1.681 1.00 96.00 85 PHE A CA 1
ATOM 632 C C . PHE A 1 85 ? 8.996 2.921 -1.734 1.00 96.00 85 PHE A C 1
ATOM 634 O O . PHE A 1 85 ? 9.674 2.712 -2.737 1.00 96.00 85 PHE A O 1
ATOM 641 N N . LEU A 1 86 ? 9.498 3.544 -0.665 1.00 94.94 86 LEU A N 1
ATOM 642 C CA . LEU A 1 86 ? 10.903 3.900 -0.503 1.00 94.94 86 LEU A CA 1
ATOM 643 C C . LEU A 1 86 ? 11.678 2.890 0.356 1.00 94.94 86 LEU A C 1
ATOM 645 O O . LEU A 1 86 ? 12.904 2.996 0.433 1.00 94.94 86 LEU A O 1
ATOM 649 N N . ASP A 1 87 ? 10.998 1.903 0.950 1.00 95.31 87 ASP A N 1
ATOM 650 C CA . ASP A 1 87 ? 11.611 0.822 1.721 1.00 95.31 87 ASP A CA 1
ATOM 651 C C . ASP A 1 87 ? 11.849 -0.423 0.839 1.00 95.31 87 ASP A C 1
ATOM 653 O O . ASP A 1 87 ? 10.886 -1.078 0.424 1.00 95.31 87 ASP A O 1
ATOM 657 N N . PRO A 1 88 ? 13.115 -0.793 0.553 1.00 95.25 88 PRO A N 1
ATOM 658 C CA . PRO A 1 88 ? 13.434 -1.968 -0.257 1.00 95.25 88 PRO A CA 1
ATOM 659 C C . PRO A 1 88 ? 13.113 -3.305 0.429 1.00 95.25 88 PRO A C 1
ATOM 661 O O . PRO A 1 88 ? 13.103 -4.338 -0.240 1.00 95.25 88 PRO A O 1
ATOM 664 N N . SER A 1 89 ? 12.878 -3.324 1.746 1.00 95.12 89 SER A N 1
ATOM 665 C CA . SER A 1 89 ? 12.513 -4.545 2.475 1.00 95.12 89 SER A CA 1
ATOM 666 C C . SER A 1 89 ? 11.069 -4.986 2.216 1.00 95.12 89 SER A C 1
ATOM 668 O O . SER A 1 89 ? 10.755 -6.167 2.354 1.00 95.12 89 SER A O 1
ATOM 670 N N . GLU A 1 90 ? 10.221 -4.066 1.756 1.00 94.31 90 GLU A N 1
ATOM 671 C CA . GLU A 1 90 ? 8.815 -4.315 1.431 1.00 94.31 90 GLU A CA 1
ATOM 672 C C . GLU A 1 90 ? 8.583 -4.585 -0.067 1.00 94.31 90 GLU A C 1
ATOM 674 O O . GLU A 1 90 ? 7.450 -4.757 -0.514 1.00 94.31 90 GLU A O 1
ATOM 679 N N . GLY A 1 91 ? 9.643 -4.620 -0.875 1.00 93.25 91 GLY A N 1
ATOM 680 C CA . GLY A 1 91 ? 9.580 -4.857 -2.316 1.00 93.25 91 GLY A CA 1
ATOM 681 C C . GLY A 1 91 ? 10.313 -3.783 -3.119 1.00 93.25 91 GLY A C 1
ATOM 682 O O . GLY A 1 91 ? 11.095 -3.012 -2.563 1.00 93.25 91 GLY A O 1
ATOM 683 N N . PRO A 1 92 ? 10.084 -3.709 -4.442 1.00 92.50 92 PRO A N 1
ATOM 684 C CA . PRO A 1 92 ? 10.774 -2.750 -5.294 1.00 92.50 92 PRO A CA 1
ATOM 685 C C . PRO A 1 92 ? 10.578 -1.310 -4.818 1.00 92.50 92 PRO A C 1
ATOM 687 O O . PRO A 1 92 ? 9.471 -0.924 -4.430 1.00 92.50 92 PRO A O 1
ATOM 690 N N . VAL A 1 93 ? 11.660 -0.532 -4.864 1.00 94.00 93 VAL A N 1
ATOM 691 C CA . VAL A 1 93 ? 11.624 0.902 -4.572 1.00 94.00 93 VAL A CA 1
ATOM 692 C C . VAL A 1 93 ? 11.109 1.652 -5.794 1.00 94.00 93 VAL A C 1
ATOM 694 O O . VAL A 1 93 ? 11.626 1.458 -6.895 1.00 94.00 93 VAL A O 1
ATOM 697 N N . ASP A 1 94 ? 10.148 2.548 -5.585 1.00 93.25 94 ASP A N 1
ATOM 698 C CA . ASP A 1 94 ? 9.631 3.450 -6.611 1.00 93.25 94 ASP A CA 1
ATOM 699 C C . ASP A 1 94 ? 9.632 4.895 -6.102 1.00 93.25 94 ASP A C 1
ATOM 701 O O . ASP A 1 94 ? 9.069 5.213 -5.056 1.00 93.25 94 ASP A O 1
ATOM 705 N N . ARG A 1 95 ? 10.300 5.776 -6.851 1.00 91.88 95 ARG A N 1
ATOM 706 C CA . ARG A 1 95 ? 10.380 7.223 -6.582 1.00 91.88 95 ARG A CA 1
ATOM 707 C C . ARG A 1 95 ? 9.558 8.049 -7.574 1.00 91.88 95 ARG A C 1
ATOM 709 O O . ARG A 1 95 ? 9.682 9.272 -7.604 1.00 91.88 95 ARG A O 1
ATOM 716 N N . SER A 1 96 ? 8.785 7.387 -8.428 1.00 88.12 96 SER A N 1
ATOM 717 C CA . SER A 1 96 ? 7.863 8.020 -9.359 1.00 88.12 96 SER A CA 1
ATOM 718 C C . SER A 1 96 ? 6.591 8.486 -8.649 1.00 88.12 96 SER A C 1
ATOM 720 O O . SER A 1 96 ? 6.374 8.248 -7.460 1.00 88.12 96 SER A O 1
ATOM 722 N N . PHE A 1 97 ? 5.740 9.196 -9.386 1.00 90.12 97 PHE A N 1
ATOM 723 C CA . PHE A 1 97 ? 4.461 9.663 -8.868 1.00 90.12 97 PHE A CA 1
ATOM 724 C C . PHE A 1 97 ? 3.491 8.483 -8.721 1.00 90.12 97 PHE A C 1
ATOM 726 O O . PHE A 1 97 ? 2.993 7.959 -9.721 1.00 90.12 97 PHE A O 1
ATOM 733 N N . LEU A 1 98 ? 3.205 8.084 -7.478 1.00 93.38 98 LEU A N 1
ATOM 734 C CA . LEU A 1 98 ? 2.088 7.185 -7.185 1.00 93.38 98 LEU A CA 1
ATOM 735 C C . LEU A 1 98 ? 0.761 7.928 -7.411 1.00 93.38 98 LEU A C 1
ATOM 737 O O . LEU A 1 98 ? 0.682 9.133 -7.172 1.00 93.38 98 LEU A O 1
ATOM 741 N N . ALA A 1 99 ? -0.279 7.238 -7.877 1.00 88.81 99 ALA A N 1
ATOM 742 C CA . ALA A 1 99 ? -1.535 7.882 -8.265 1.00 88.81 99 ALA A CA 1
ATOM 743 C C . ALA A 1 99 ? -2.780 7.180 -7.707 1.00 88.81 99 ALA A C 1
ATOM 745 O O . ALA A 1 99 ? -3.373 7.637 -6.732 1.00 88.81 99 ALA A O 1
ATOM 746 N N . GLY A 1 100 ? -3.218 6.102 -8.355 1.00 92.81 100 GLY A N 1
ATOM 747 C CA . GLY A 1 100 ? -4.481 5.430 -8.069 1.00 92.81 100 GLY A CA 1
ATOM 748 C C . GLY A 1 100 ? -4.335 4.300 -7.058 1.00 9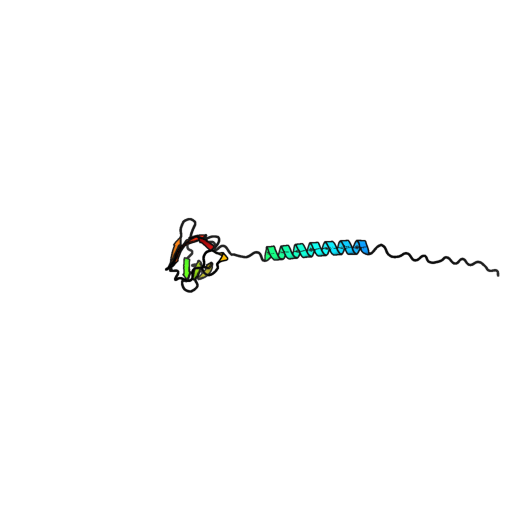2.81 100 GLY A C 1
ATOM 749 O O . GLY A 1 100 ? -3.274 3.689 -6.948 1.00 92.81 100 GLY A O 1
ATOM 750 N N . VAL A 1 101 ? -5.433 3.992 -6.364 1.00 96.12 101 VAL A N 1
ATOM 751 C CA . VAL A 1 101 ? -5.555 2.824 -5.487 1.00 96.12 101 VAL A CA 1
ATOM 752 C C . VAL A 1 101 ? -6.848 2.068 -5.781 1.00 96.12 101 VAL A C 1
ATOM 754 O O . VAL A 1 101 ? -7.903 2.674 -5.958 1.00 96.12 101 VAL A O 1
ATOM 757 N N . ALA A 1 102 ? -6.776 0.740 -5.823 1.00 95.88 102 ALA A N 1
ATOM 758 C CA . ALA A 1 102 ? -7.935 -0.139 -5.923 1.00 95.88 102 ALA A CA 1
ATOM 759 C C . ALA A 1 102 ? -7.784 -1.323 -4.965 1.00 95.88 102 ALA A C 1
ATOM 761 O O . ALA A 1 102 ? -6.682 -1.826 -4.761 1.00 95.88 102 ALA A O 1
ATOM 762 N N . ILE A 1 103 ? -8.888 -1.796 -4.388 1.00 93.06 103 ILE A N 1
ATOM 763 C CA . ILE A 1 103 ? -8.889 -2.974 -3.516 1.00 93.06 103 ILE A CA 1
ATOM 764 C C . ILE A 1 103 ? -9.495 -4.174 -4.247 1.00 93.06 103 ILE A C 1
ATOM 766 O O . ILE A 1 103 ? -10.616 -4.125 -4.750 1.00 93.06 103 ILE A O 1
ATOM 770 N N . GLY A 1 104 ? -8.731 -5.259 -4.321 1.00 91.31 104 GLY A N 1
ATOM 771 C CA . GLY A 1 104 ? -9.191 -6.567 -4.769 1.00 91.31 104 GLY A CA 1
ATOM 772 C C . GLY A 1 104 ? -9.481 -7.494 -3.588 1.00 91.31 104 GLY A C 1
ATOM 773 O O . GLY A 1 104 ? -9.325 -7.140 -2.423 1.00 91.31 104 GLY A O 1
ATOM 774 N N . ARG A 1 105 ? -9.857 -8.746 -3.874 1.00 86.44 105 ARG A N 1
ATOM 775 C CA . ARG A 1 105 ? -10.173 -9.738 -2.825 1.00 86.44 105 ARG A CA 1
ATOM 776 C C . ARG A 1 105 ? -9.004 -10.059 -1.885 1.00 86.44 105 ARG A C 1
ATOM 778 O O . ARG A 1 105 ? -9.239 -10.487 -0.760 1.00 86.44 105 ARG A O 1
ATOM 785 N N . ARG A 1 106 ? -7.760 -9.947 -2.359 1.00 89.38 106 ARG A N 1
ATOM 786 C CA . ARG A 1 106 ? -6.551 -10.363 -1.619 1.00 89.38 106 ARG A CA 1
ATOM 787 C C . ARG A 1 106 ? -5.387 -9.383 -1.713 1.00 89.38 106 ARG A C 1
ATOM 789 O O . ARG A 1 106 ? -4.362 -9.635 -1.097 1.00 89.38 106 ARG A O 1
ATOM 796 N N . GLN A 1 107 ? -5.526 -8.333 -2.510 1.00 93.62 107 GLN A N 1
ATOM 797 C CA . GLN A 1 107 ? -4.446 -7.435 -2.898 1.00 93.62 107 GLN A CA 1
ATOM 798 C C . GLN A 1 107 ? -4.992 -6.020 -2.992 1.00 93.62 107 GLN A C 1
ATOM 800 O O . GLN A 1 107 ? -6.164 -5.824 -3.325 1.00 93.62 107 GLN A O 1
ATOM 805 N N . ILE A 1 108 ? -4.126 -5.055 -2.731 1.00 95.88 108 ILE A N 1
ATOM 806 C CA . ILE A 1 108 ? -4.351 -3.656 -3.069 1.00 95.88 108 ILE A CA 1
ATOM 807 C C . ILE A 1 108 ? -3.518 -3.373 -4.308 1.00 95.88 108 ILE A C 1
ATOM 809 O O . ILE A 1 108 ? -2.359 -3.763 -4.369 1.00 95.88 108 ILE A O 1
ATOM 813 N N . PHE A 1 109 ? -4.099 -2.700 -5.287 1.00 96.88 109 PHE A N 1
ATOM 814 C CA . PHE A 1 109 ? -3.394 -2.269 -6.479 1.00 96.88 109 PHE A CA 1
ATOM 815 C C . PHE A 1 109 ? -3.088 -0.785 -6.365 1.00 96.88 109 PHE A C 1
ATOM 817 O O . PHE A 1 109 ? -4.007 0.004 -6.145 1.00 96.88 109 PHE A O 1
ATOM 824 N N . VAL A 1 110 ? -1.818 -0.411 -6.507 1.00 97.06 110 VAL A N 1
ATOM 825 C CA . VAL A 1 110 ? -1.370 0.989 -6.532 1.00 97.06 110 VAL A CA 1
ATOM 826 C C . VAL A 1 110 ? -0.750 1.277 -7.887 1.00 97.06 110 VAL A C 1
ATOM 828 O O . VAL A 1 110 ? 0.097 0.513 -8.344 1.00 97.06 110 VAL A O 1
ATOM 831 N N . THR A 1 111 ? -1.162 2.362 -8.539 1.00 95.38 111 THR A N 1
ATOM 832 C CA . THR A 1 111 ? -0.569 2.761 -9.819 1.00 95.38 111 THR A CA 1
ATOM 833 C C . THR A 1 111 ? 0.570 3.753 -9.621 1.00 95.38 111 THR A C 1
ATOM 835 O O . THR A 1 111 ? 0.500 4.634 -8.763 1.00 95.38 111 THR A O 1
ATOM 838 N N . ALA A 1 112 ? 1.609 3.613 -10.437 1.00 93.06 112 ALA A N 1
ATOM 839 C CA . ALA A 1 112 ? 2.788 4.462 -10.464 1.00 93.06 112 ALA A CA 1
ATOM 840 C C . ALA A 1 112 ? 3.047 4.950 -11.892 1.00 93.06 112 ALA A C 1
ATOM 842 O O . ALA A 1 112 ? 2.942 4.180 -12.850 1.00 93.06 112 ALA A O 1
ATOM 843 N N . ALA A 1 113 ? 3.385 6.232 -12.036 1.00 88.94 113 ALA A N 1
ATOM 844 C CA . ALA A 1 113 ? 3.419 6.923 -13.324 1.00 88.94 113 ALA A CA 1
ATOM 845 C C . ALA A 1 113 ? 4.359 6.284 -14.362 1.00 88.94 113 ALA A C 1
ATOM 847 O O . ALA A 1 113 ? 4.061 6.322 -15.554 1.00 88.94 113 ALA A O 1
ATOM 848 N N . THR A 1 114 ? 5.483 5.708 -13.929 1.00 88.81 114 THR A N 1
ATOM 849 C CA . THR A 1 114 ? 6.500 5.143 -14.836 1.00 88.81 114 THR A CA 1
ATOM 850 C C . THR A 1 114 ? 6.582 3.627 -14.805 1.00 88.81 114 THR A C 1
ATOM 852 O O . THR A 1 114 ? 7.154 3.034 -15.715 1.00 88.81 114 THR A O 1
ATOM 855 N N . THR A 1 115 ? 6.040 3.005 -13.763 1.00 90.06 115 THR A N 1
ATOM 856 C CA . THR A 1 115 ? 6.336 1.606 -13.450 1.00 90.06 115 THR A CA 1
ATOM 857 C C . THR A 1 115 ? 5.135 0.686 -13.644 1.00 90.06 115 THR A C 1
ATOM 859 O O . THR A 1 115 ? 5.302 -0.514 -13.838 1.00 90.06 115 THR A O 1
ATOM 862 N N . GLY A 1 116 ? 3.922 1.247 -13.672 1.00 92.19 116 GLY A N 1
ATOM 863 C CA . GLY A 1 116 ? 2.693 0.500 -13.916 1.00 92.19 116 GLY A CA 1
ATOM 864 C C . GLY A 1 116 ? 1.887 0.285 -12.642 1.00 92.19 116 GLY A C 1
ATOM 865 O O . GLY A 1 116 ? 1.490 1.252 -11.993 1.00 92.19 116 GLY A O 1
ATOM 866 N N . VAL A 1 117 ? 1.583 -0.972 -12.320 1.00 95.00 117 VAL A N 1
ATOM 867 C CA . VAL A 1 117 ? 0.712 -1.348 -11.199 1.00 95.00 117 VAL A CA 1
ATOM 868 C C . VAL A 1 117 ? 1.492 -2.222 -10.230 1.00 95.00 117 VAL A C 1
ATOM 870 O O . VAL A 1 117 ? 2.115 -3.188 -10.643 1.00 95.00 117 VAL A O 1
ATOM 873 N N . TYR A 1 118 ? 1.416 -1.904 -8.945 1.00 96.25 118 TYR A N 1
ATOM 874 C CA . TYR A 1 118 ? 1.920 -2.743 -7.867 1.00 96.25 118 TYR A CA 1
ATOM 875 C C . TYR A 1 118 ? 0.778 -3.508 -7.226 1.00 96.25 118 TYR A C 1
ATOM 877 O O . TYR A 1 118 ? -0.237 -2.904 -6.879 1.00 96.25 118 TYR A O 1
ATOM 885 N N . ALA A 1 119 ? 0.968 -4.803 -6.997 1.00 95.81 119 ALA A N 1
ATOM 886 C CA . ALA A 1 119 ? 0.131 -5.577 -6.097 1.00 95.81 119 ALA A CA 1
ATOM 887 C C . ALA A 1 119 ? 0.750 -5.553 -4.694 1.00 95.81 119 ALA A C 1
ATOM 889 O O . ALA A 1 119 ? 1.857 -6.035 -4.480 1.00 95.81 119 ALA A O 1
ATOM 890 N N . VAL A 1 120 ? 0.024 -4.998 -3.731 1.00 95.75 120 VAL A N 1
ATOM 891 C CA . VAL A 1 120 ? 0.409 -4.918 -2.321 1.00 95.75 120 VAL A CA 1
ATOM 892 C C . VAL A 1 120 ? -0.379 -5.963 -1.539 1.00 95.75 120 VAL A C 1
ATOM 894 O O . VAL A 1 120 ? -1.611 -6.022 -1.634 1.00 95.75 120 VAL A O 1
ATOM 897 N N . ASP A 1 121 ? 0.308 -6.782 -0.748 1.00 94.38 121 ASP A N 1
ATOM 898 C CA . ASP A 1 121 ? -0.334 -7.660 0.225 1.00 94.38 121 ASP A CA 1
ATOM 899 C C . ASP A 1 121 ? -0.892 -6.803 1.379 1.00 94.38 121 ASP A C 1
ATOM 901 O O . ASP A 1 121 ? -0.125 -6.175 2.109 1.00 94.38 121 ASP A O 1
ATOM 905 N N . PRO A 1 122 ? -2.218 -6.773 1.593 1.00 91.56 122 PRO A N 1
ATOM 906 C CA . PRO A 1 122 ? -2.840 -5.926 2.606 1.00 91.56 122 PRO A CA 1
ATOM 907 C C . PRO A 1 122 ? -2.466 -6.304 4.042 1.00 91.56 122 PRO A C 1
ATOM 909 O O . PRO A 1 122 ? -2.696 -5.513 4.949 1.00 91.56 122 PRO A O 1
ATOM 912 N N . ARG A 1 123 ? -1.944 -7.514 4.280 1.00 89.31 123 ARG A N 1
ATOM 913 C CA . ARG A 1 123 ? -1.538 -7.966 5.615 1.00 89.31 123 ARG A CA 1
ATOM 914 C C . ARG A 1 123 ? -0.092 -7.626 5.917 1.00 89.31 123 ARG A C 1
ATOM 916 O O . ARG A 1 123 ? 0.225 -7.347 7.064 1.00 89.31 123 ARG A O 1
ATOM 923 N N . THR A 1 124 ? 0.780 -7.724 4.921 1.00 91.75 124 THR A N 1
ATOM 924 C CA . THR A 1 124 ? 2.227 -7.605 5.141 1.00 91.75 124 THR A CA 1
ATOM 925 C C . THR A 1 124 ? 2.807 -6.301 4.623 1.00 91.75 124 THR A C 1
ATOM 927 O O . THR A 1 124 ? 3.901 -5.947 5.035 1.00 91.75 124 THR A O 1
ATOM 930 N N . GLY A 1 125 ? 2.108 -5.599 3.730 1.00 94.06 125 GLY A N 1
ATOM 931 C CA . GLY A 1 125 ? 2.646 -4.427 3.043 1.00 94.06 125 GLY A CA 1
ATOM 932 C C . GLY A 1 125 ? 3.580 -4.757 1.883 1.00 94.06 125 GLY A C 1
ATOM 933 O O . GLY A 1 125 ? 3.939 -3.858 1.123 1.00 94.06 125 GLY A O 1
ATOM 934 N N . ASN A 1 126 ? 3.934 -6.033 1.704 1.00 95.06 126 ASN A N 1
ATOM 935 C CA . ASN A 1 126 ? 4.878 -6.456 0.680 1.00 95.06 126 ASN A CA 1
ATOM 936 C C . ASN A 1 126 ? 4.302 -6.280 -0.725 1.00 95.06 126 ASN A C 1
ATOM 938 O O . ASN A 1 126 ? 3.127 -6.567 -0.973 1.00 95.06 126 ASN A O 1
ATOM 942 N N . ARG A 1 127 ? 5.156 -5.854 -1.653 1.00 94.81 127 ARG A N 1
ATOM 943 C CA . ARG A 1 127 ? 4.795 -5.502 -3.024 1.00 94.81 127 ARG A CA 1
ATOM 944 C C . ARG A 1 127 ? 5.365 -6.498 -4.027 1.00 94.81 127 ARG A C 1
ATOM 946 O O . ARG A 1 127 ? 6.542 -6.853 -3.965 1.00 94.81 127 ARG A O 1
ATOM 953 N N . THR A 1 128 ? 4.548 -6.876 -5.003 1.00 90.94 128 THR A N 1
ATOM 954 C CA . THR A 1 128 ? 4.970 -7.541 -6.243 1.00 90.94 128 THR A CA 1
ATOM 955 C C . THR A 1 128 ? 4.565 -6.699 -7.455 1.00 90.94 128 THR A C 1
ATOM 957 O O . THR A 1 128 ? 3.627 -5.902 -7.363 1.00 90.94 128 THR A O 1
ATOM 960 N N . TRP A 1 129 ? 5.286 -6.863 -8.570 1.00 77.56 129 TRP A N 1
ATOM 961 C CA . TRP A 1 129 ? 4.883 -6.345 -9.885 1.00 77.56 129 TRP A CA 1
ATOM 962 C C . TRP A 1 129 ? 3.604 -7.028 -10.384 1.00 77.56 129 TRP A C 1
ATOM 964 O O . TRP A 1 129 ? 3.351 -8.179 -9.945 1.00 77.56 129 TRP A O 1
#

Foldseek 3Di:
DDDDDDDDDDDDDDDDPDPPVVVVVVVVVVVVVVVVVVVVCCVVVPDPPPLPDDDPPWDWDQDQQQQFIWTADPVPRDTDTLARLCDPVQPHRDNAGWDDWDDDPAWIWIQGPPPGIWTAGSGRRHTDD

Radius of gyration: 34.6 Å; chains: 1; bounding box: 71×47×109 Å

Secondary structure (DSSP, 8-state):
-----------------SHHHHHHHHHHHHHHHHHHHHHHHHHHSS---------TTPEEEEETTTTEEEEE-TTT--EEEEEETT-GGGS----S-EEEEEE-SS-EEEEETTTEEEEEPTTT--EE-

pLDDT: mean 78.23, std 19.95, range [36.59, 97.06]